Protein AF-A0A7S4LBL6-F1 (afdb_monomer)

Organism: NCBI:txid73025

Radius of gyration: 21.21 Å; Cα contacts (8 Å, |Δi|>4): 335; chains: 1; bounding box: 51×25×57 Å

Solvent-accessible surface area (backbone atoms only — not comparable to full-atom values): 5949 Å² total; per-residue (Å²): 132,86,55,59,24,69,70,32,36,50,58,41,89,87,80,66,47,41,50,47,36,79,47,92,86,15,25,30,22,67,77,44,20,80,35,28,32,92,57,13,7,26,85,56,15,63,44,72,41,60,80,29,67,43,36,44,53,36,46,26,48,87,16,82,39,50,25,52,32,41,85,46,14,12,28,64,38,14,78,42,64,17,38,61,31,72,89,28,36,8,54,68,30,36,49,56,35,42,27,30,87,20,81,37,50,40,51,51,41,93,90,35,36,69,75,30,16,77,78

Mean predicted aligned error: 4.24 Å

InterPro domains:
  IPR000742 EGF-like domain [PS00022] (106-117)
  IPR000742 EGF-like domain [PS01186] (106-117)
  IPR000742 EGF-like domain [PS50026] (79-118)

Sequence (119 aa):
VATPCNGHGVCEAQTGTCTCDQSSAGHWAGPGCNECAAGWYGPACDGECPRCQDGACRDGVAGDGTCDCAAFVYGPLCSQLCPGGKADPCSGHGTCDDGSDGSGACTCASGFLGPACGG

Nearest PDB structures (foldseek):
  4xl1-assembly3_B  TM=4.738E-01  e=8.573E-04  Rattus norvegicus
  4neh-assembly1_B  TM=4.013E-01  e=9.193E-04  Homo sapiens
  5mvx-assembly1_A  TM=3.536E-01  e=9.193E-04  Homo sapiens
  5mwf-assembly1_A  TM=4.672E-01  e=9.217E-03  Homo sapiens
  4cc0-assembly2_B  TM=3.416E-01  e=2.280E-03  Homo sapiens

Secondary structure (DSSP, 8-state):
-PPGGGGSEEE-TTT--EEE-EETTEEEETTTT-EEPTTEESTTS-EEPP--SSEEE--BTT--S-EEEPTTEETTTT-EEPTTTTTSGGGGTEEE--BTT----EEEPTT--STTS--

pLDDT: mean 95.51, std 5.63, range [52.53, 98.44]

Foldseek 3Di:
DQDQLNPQFDADPPPRATDGDCDLQAAADDRSSCKHDPQFAALRSNRGADQQPQFDFQHIHHGPNFTFHDPQFEARSSPHGAQVGPVQHLPVFFDAQHTHHGPSATDGHPPFDDRSRPD

Structure (mmCIF, N/CA/C/O backbone):
data_AF-A0A7S4LBL6-F1
#
_entry.id   AF-A0A7S4LBL6-F1
#
loop_
_atom_site.group_PDB
_atom_site.id
_atom_site.type_symbol
_atom_site.label_atom_id
_atom_site.label_alt_id
_atom_site.label_comp_id
_atom_site.label_asym_id
_atom_site.label_entity_id
_atom_site.label_seq_id
_atom_site.pdbx_PDB_ins_code
_atom_site.Cartn_x
_atom_site.Cartn_y
_atom_site.Cartn_z
_atom_site.occupancy
_atom_site.B_iso_or_equiv
_atom_site.auth_seq_id
_atom_site.auth_comp_id
_atom_site.auth_asym_id
_atom_site.auth_atom_id
_atom_site.pdbx_PDB_model_num
ATOM 1 N N . VAL A 1 1 ? -24.002 -15.911 22.703 1.00 52.53 1 VAL A N 1
ATOM 2 C CA . VAL A 1 1 ? -24.212 -14.580 23.318 1.00 52.53 1 VAL A CA 1
ATOM 3 C C . VAL A 1 1 ? -23.244 -13.640 22.628 1.00 52.53 1 VAL A C 1
ATOM 5 O O . VAL A 1 1 ? -22.075 -13.989 22.577 1.00 52.53 1 VAL A O 1
ATOM 8 N N . ALA A 1 2 ? -23.717 -12.557 22.010 1.00 66.62 2 ALA A N 1
ATOM 9 C CA . ALA A 1 2 ? -22.822 -11.551 21.441 1.00 66.62 2 ALA A CA 1
ATOM 10 C C . ALA A 1 2 ? -22.169 -10.772 22.591 1.00 66.62 2 ALA A C 1
ATOM 12 O O . ALA A 1 2 ? -22.876 -10.329 23.499 1.00 66.62 2 ALA A O 1
ATOM 13 N N . THR A 1 3 ? -20.844 -10.650 22.586 1.00 81.44 3 THR A N 1
ATOM 14 C CA . THR A 1 3 ? -20.128 -9.808 23.549 1.00 81.44 3 THR A CA 1
ATOM 15 C C . THR A 1 3 ? -20.386 -8.343 23.180 1.00 81.44 3 THR A C 1
ATOM 17 O O . THR A 1 3 ? -20.225 -8.002 22.004 1.00 81.44 3 THR A O 1
ATOM 20 N N . PRO A 1 4 ? -20.810 -7.473 24.118 1.00 89.62 4 PRO A N 1
ATOM 21 C 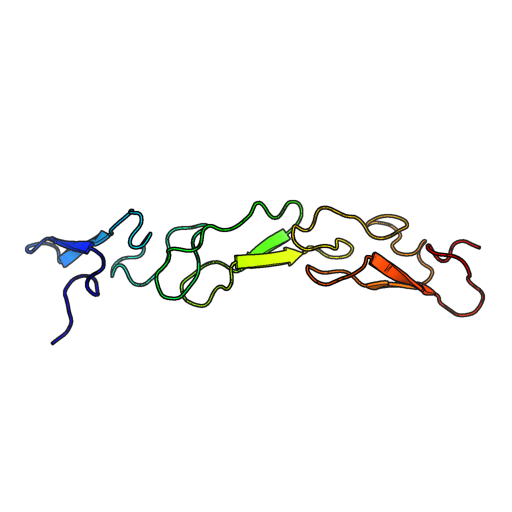CA . PRO A 1 4 ? -20.988 -6.049 23.834 1.00 89.62 4 PRO A CA 1
ATOM 22 C C . PRO A 1 4 ? -19.724 -5.457 23.199 1.00 89.62 4 PRO A C 1
ATOM 24 O O . PRO A 1 4 ? -18.620 -5.765 23.647 1.00 89.62 4 PRO A O 1
ATOM 27 N N . CYS A 1 5 ? -19.883 -4.657 22.138 1.00 93.81 5 CYS A N 1
ATOM 28 C CA . CYS A 1 5 ? -18.776 -4.029 21.400 1.00 93.81 5 CYS A CA 1
ATOM 29 C C . CYS A 1 5 ? -17.669 -5.011 20.978 1.00 93.81 5 CYS A C 1
ATOM 31 O O . CYS A 1 5 ? -16.488 -4.684 21.034 1.00 93.81 5 CYS A O 1
ATOM 33 N N . ASN A 1 6 ? -18.047 -6.256 20.658 1.00 93.62 6 ASN A N 1
ATOM 34 C CA . ASN A 1 6 ? -17.143 -7.358 20.311 1.00 93.62 6 ASN A CA 1
ATOM 35 C C . ASN A 1 6 ? -16.044 -7.656 21.354 1.00 93.62 6 ASN A C 1
ATOM 37 O O . ASN A 1 6 ? -15.117 -8.402 21.069 1.00 93.62 6 ASN A O 1
ATOM 41 N N . GLY A 1 7 ? -16.176 -7.153 22.588 1.00 93.06 7 GLY A N 1
ATOM 42 C CA . GLY A 1 7 ? -15.144 -7.282 23.621 1.00 93.06 7 GLY A CA 1
ATOM 43 C C . GLY A 1 7 ? -13.959 -6.324 23.461 1.00 93.06 7 GLY A C 1
ATOM 44 O O . GLY A 1 7 ? -12.957 -6.508 24.143 1.00 93.06 7 GLY A O 1
ATOM 45 N N . HIS A 1 8 ? -14.086 -5.314 22.599 1.00 95.00 8 HIS A N 1
ATOM 46 C CA . HIS A 1 8 ? -13.050 -4.330 22.268 1.00 95.00 8 HIS A CA 1
ATOM 47 C C . HIS A 1 8 ? -13.470 -2.899 22.639 1.00 95.00 8 HIS A C 1
ATOM 49 O O . HIS A 1 8 ? -13.112 -1.921 21.977 1.00 95.00 8 HIS A O 1
ATOM 55 N N . GLY A 1 9 ? -14.329 -2.781 23.648 1.00 94.12 9 GLY A N 1
ATOM 56 C CA . GLY A 1 9 ? -14.840 -1.506 24.111 1.00 94.12 9 GLY A CA 1
ATOM 57 C C . GLY A 1 9 ? -15.941 -1.643 25.150 1.00 94.12 9 GLY A C 1
ATOM 58 O O . GLY A 1 9 ? -16.347 -2.740 25.547 1.00 94.12 9 GLY A O 1
ATOM 59 N N . VAL A 1 10 ? -16.458 -0.493 25.570 1.00 94.00 10 VAL A N 1
ATOM 60 C CA . VAL A 1 10 ? -17.529 -0.379 26.564 1.00 94.00 10 VAL A CA 1
ATOM 61 C C . VAL A 1 10 ? -18.825 0.049 25.881 1.00 94.00 10 VAL A C 1
ATOM 63 O O . VAL A 1 10 ? -18.847 1.018 25.122 1.00 94.00 10 VAL A O 1
ATOM 66 N N . CYS A 1 11 ? -19.913 -0.670 26.163 1.00 94.25 11 CYS A N 1
ATOM 67 C CA . CYS A 1 11 ? -21.245 -0.380 25.634 1.00 94.25 11 CYS A CA 1
ATOM 68 C C . CYS A 1 11 ? -22.041 0.504 26.598 1.00 94.25 11 CYS A C 1
ATOM 70 O O . CYS A 1 11 ? -22.265 0.128 27.750 1.00 94.25 11 CYS A O 1
ATOM 72 N N . GLU A 1 12 ? -22.547 1.629 26.101 1.00 93.88 12 GLU A N 1
ATOM 73 C CA . GLU A 1 12 ? -23.506 2.476 26.810 1.00 93.88 12 GLU A CA 1
ATOM 74 C C . GLU A 1 12 ? -24.887 1.797 26.821 1.00 93.88 12 GLU A C 1
ATOM 76 O O . GLU A 1 12 ? -25.468 1.516 25.769 1.00 93.88 12 GLU A O 1
ATOM 81 N N . ALA A 1 13 ? -25.435 1.527 28.008 1.00 86.06 13 ALA A N 1
ATOM 82 C CA . ALA A 1 13 ? -26.616 0.668 28.163 1.00 86.06 13 ALA A CA 1
ATOM 83 C C . ALA A 1 13 ? -27.919 1.277 27.609 1.00 86.06 13 ALA A C 1
ATOM 85 O O . ALA A 1 13 ? -28.865 0.545 27.322 1.00 86.06 13 ALA A O 1
ATOM 86 N N . GLN A 1 14 ? -27.988 2.605 27.481 1.00 85.75 14 GLN A N 1
ATOM 87 C CA . GLN A 1 14 ? -29.200 3.309 27.049 1.00 85.75 14 GLN A CA 1
ATOM 88 C C . GLN A 1 14 ? -29.261 3.521 25.536 1.00 85.75 14 GLN A C 1
ATOM 90 O O . GLN A 1 14 ? -30.331 3.408 24.943 1.00 85.75 14 GLN A O 1
ATOM 95 N N . THR A 1 15 ? -28.129 3.840 24.913 1.00 90.25 15 THR A N 1
ATOM 96 C CA . THR A 1 15 ? -28.063 4.168 23.482 1.00 90.25 15 THR A CA 1
ATOM 97 C C . THR A 1 15 ? -27.552 3.009 22.634 1.00 90.25 15 THR A C 1
ATOM 99 O O . THR A 1 15 ? -27.719 3.033 21.417 1.00 90.25 15 THR A O 1
ATOM 102 N N . GLY A 1 16 ? -26.920 2.005 23.254 1.00 87.69 16 GLY A N 1
ATOM 103 C CA . GLY A 1 16 ? -26.223 0.933 22.545 1.00 87.69 16 GLY A CA 1
ATOM 104 C C . GLY A 1 16 ? -24.946 1.402 21.842 1.00 87.69 16 GLY A C 1
ATOM 105 O O . GLY A 1 16 ? -24.427 0.690 20.988 1.00 87.69 16 GLY A O 1
ATOM 106 N N . THR A 1 17 ? -24.452 2.603 22.158 1.00 94.38 17 THR A N 1
ATOM 107 C CA . THR A 1 17 ? -23.227 3.157 21.569 1.00 94.38 17 THR A CA 1
ATOM 108 C C . THR A 1 17 ? -21.998 2.509 22.194 1.00 94.38 17 THR A C 1
ATOM 110 O O . THR A 1 17 ? -21.906 2.393 23.416 1.00 94.38 17 THR A O 1
ATOM 113 N N . CYS A 1 18 ? -21.033 2.131 21.360 1.00 95.62 18 CYS A N 1
ATOM 114 C CA . CYS A 1 18 ? -19.752 1.601 21.799 1.00 95.62 18 CYS A CA 1
ATOM 115 C C . CYS A 1 18 ? -18.679 2.688 21.871 1.00 95.62 18 CYS A C 1
ATOM 117 O O . CYS A 1 18 ? -18.521 3.477 20.940 1.00 95.62 18 CYS A O 1
ATOM 119 N N . THR A 1 19 ? -17.913 2.687 22.960 1.00 96.06 19 THR A N 1
ATOM 120 C CA . THR A 1 19 ? -16.635 3.402 23.057 1.00 96.06 19 THR A CA 1
ATOM 121 C C . THR A 1 19 ? -15.515 2.382 22.927 1.00 96.06 19 THR A C 1
ATOM 123 O O . THR A 1 19 ? -15.400 1.508 23.784 1.00 96.06 19 THR A O 1
ATOM 126 N N . CYS A 1 20 ? -14.735 2.463 21.853 1.00 96.81 20 CYS A N 1
ATOM 127 C CA . CYS A 1 20 ? -13.743 1.447 21.514 1.00 96.81 20 CYS A CA 1
ATOM 128 C C . CYS A 1 20 ? -12.395 1.659 22.204 1.00 96.81 20 CYS A C 1
ATOM 130 O O . CYS A 1 20 ? -11.982 2.795 22.452 1.00 96.81 20 CYS A O 1
ATOM 132 N N . ASP A 1 21 ? -11.704 0.553 22.473 1.00 96.31 21 ASP A N 1
ATOM 133 C CA . ASP A 1 21 ? -10.393 0.553 23.111 1.00 96.31 21 ASP A CA 1
ATOM 134 C C . ASP A 1 21 ? -9.308 1.088 22.162 1.00 96.31 21 ASP A C 1
ATOM 136 O O . ASP A 1 21 ? -9.264 0.764 20.975 1.00 96.31 21 ASP A O 1
ATOM 140 N N . GLN A 1 22 ? -8.417 1.917 22.708 1.00 95.38 22 GLN A N 1
ATOM 141 C CA . GLN A 1 22 ? -7.277 2.529 22.018 1.00 95.38 22 GLN A CA 1
ATOM 142 C C . GLN A 1 22 ? -6.025 2.317 22.875 1.00 95.38 22 GLN A C 1
ATOM 144 O O . GLN A 1 22 ? -5.607 3.210 23.617 1.00 95.38 22 GLN A O 1
ATOM 149 N N . SER A 1 23 ? -5.493 1.094 22.883 1.00 92.62 23 SER A N 1
ATOM 150 C CA . SER A 1 23 ? -4.401 0.714 23.787 1.00 92.62 23 SER A CA 1
ATOM 151 C C . SER A 1 23 ? -3.416 -0.253 23.139 1.00 92.62 23 SER A C 1
ATOM 153 O O . SER A 1 23 ? -3.641 -0.762 22.048 1.00 92.62 23 SER A O 1
ATOM 155 N N . SER A 1 24 ? -2.349 -0.600 23.861 1.00 86.88 24 SER A N 1
ATOM 156 C CA . SER A 1 24 ? -1.391 -1.622 23.424 1.00 86.88 24 SER A CA 1
ATOM 157 C C . SER A 1 24 ? -2.002 -3.018 23.225 1.00 86.88 24 SER A C 1
ATOM 159 O O . SER A 1 24 ? -1.341 -3.875 22.657 1.00 86.88 24 SER A O 1
ATOM 161 N N . ALA A 1 25 ? -3.220 -3.273 23.719 1.00 87.62 25 ALA A N 1
ATOM 162 C CA . ALA A 1 25 ? -3.953 -4.516 23.461 1.00 87.62 25 ALA A CA 1
ATOM 163 C C . ALA A 1 25 ? -4.752 -4.492 22.139 1.00 87.62 25 ALA A C 1
ATOM 165 O O . ALA A 1 25 ? -5.327 -5.512 21.765 1.00 87.62 25 ALA A O 1
ATOM 166 N N . GLY A 1 26 ? -4.817 -3.339 21.466 1.00 95.38 26 GLY A N 1
ATOM 167 C CA . GLY A 1 26 ? -5.490 -3.141 20.187 1.00 95.38 26 GLY A CA 1
ATOM 168 C C . GLY A 1 26 ? -6.098 -1.743 20.055 1.00 95.38 26 GLY A C 1
ATOM 169 O O . GLY A 1 26 ? -6.542 -1.138 21.040 1.00 95.38 26 GLY A O 1
ATOM 170 N N . HIS A 1 27 ? -6.124 -1.246 18.820 1.00 97.81 27 HIS A N 1
ATOM 171 C CA . HIS A 1 27 ? -6.680 0.052 18.445 1.00 97.81 27 HIS A CA 1
ATOM 172 C C . HIS A 1 27 ? -7.925 -0.155 17.588 1.00 97.81 27 HIS A C 1
ATOM 174 O O . HIS A 1 27 ? -7.849 -0.317 16.370 1.00 97.81 27 HIS A O 1
ATOM 180 N N . TRP A 1 28 ? -9.086 -0.149 18.235 1.00 97.88 28 TRP A N 1
ATOM 181 C CA . TRP A 1 28 ? -10.357 -0.550 17.640 1.00 97.88 28 TRP A CA 1
ATOM 182 C C . TRP A 1 28 ? -11.243 0.639 17.285 1.00 97.88 28 TRP A C 1
ATOM 184 O O . TRP A 1 28 ? -11.303 1.637 17.999 1.00 97.88 28 TRP A O 1
ATOM 194 N N . ALA A 1 29 ? -11.982 0.520 16.194 1.00 96.94 29 ALA A N 1
ATOM 195 C CA . ALA A 1 29 ? -12.879 1.537 15.678 1.00 96.94 29 ALA A CA 1
ATOM 196 C C . ALA A 1 29 ? -14.171 0.917 15.122 1.00 96.94 29 ALA A C 1
ATOM 198 O O . ALA A 1 29 ? -14.392 -0.298 15.156 1.00 96.94 29 ALA A O 1
ATOM 199 N N . GLY A 1 30 ? -15.04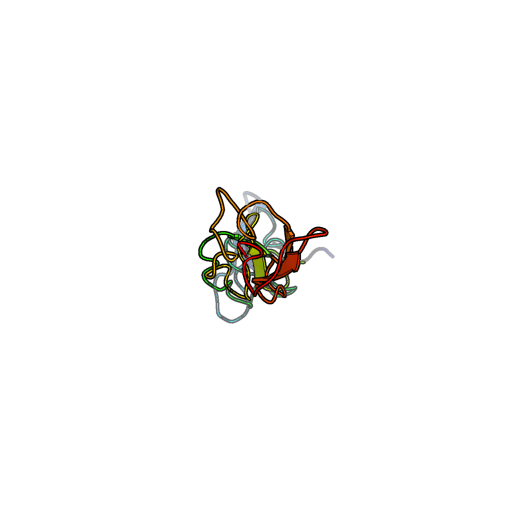4 1.792 14.627 1.00 95.75 30 GLY A N 1
ATOM 200 C CA . GLY A 1 30 ? -16.353 1.430 14.102 1.00 95.75 30 GLY A CA 1
ATOM 201 C C . GLY A 1 30 ? -17.432 1.336 15.189 1.00 95.75 30 GLY A C 1
ATOM 202 O O . GLY A 1 30 ? -17.142 1.322 16.386 1.00 95.75 30 GLY A O 1
ATOM 203 N N . PRO A 1 31 ? -18.712 1.268 14.789 1.00 94.00 31 PRO A N 1
ATOM 204 C CA . PRO A 1 31 ? -19.851 1.294 15.710 1.00 94.00 31 PRO A CA 1
ATOM 205 C C . PRO A 1 31 ? -19.922 0.072 16.639 1.00 94.00 31 PRO A C 1
ATOM 207 O O . PRO A 1 31 ? -20.581 0.137 17.674 1.00 94.00 31 PRO A O 1
ATOM 210 N N . GLY A 1 32 ? -19.261 -1.031 16.273 1.00 94.06 32 GLY A N 1
ATOM 211 C CA . GLY A 1 32 ? -19.183 -2.259 17.061 1.00 94.06 32 GLY A CA 1
ATOM 212 C C . GLY A 1 32 ? -17.791 -2.586 17.602 1.00 94.06 32 GLY A C 1
ATOM 213 O O . GLY A 1 32 ? -17.639 -3.669 18.160 1.00 94.06 32 GLY A O 1
ATOM 214 N N . CYS A 1 33 ? -16.793 -1.710 17.439 1.00 96.62 33 CYS A N 1
ATOM 215 C CA . CYS A 1 33 ? -15.390 -1.980 17.795 1.00 96.62 33 CYS A CA 1
ATOM 216 C C . CYS A 1 33 ? -14.834 -3.261 17.150 1.00 96.62 33 CYS A C 1
ATOM 218 O O . CYS A 1 33 ? -14.195 -4.082 17.795 1.00 96.62 33 CYS A O 1
ATOM 220 N N . ASN A 1 34 ? -15.138 -3.459 15.869 1.00 95.62 34 ASN A N 1
ATOM 221 C CA . ASN A 1 34 ? -14.753 -4.638 15.084 1.00 95.62 34 ASN A CA 1
ATOM 222 C C . ASN A 1 34 ? -13.911 -4.276 13.852 1.00 95.62 34 ASN A C 1
ATOM 224 O O . ASN A 1 34 ? -13.721 -5.101 12.961 1.00 95.62 34 ASN A O 1
ATOM 228 N N . GLU A 1 35 ? -13.475 -3.026 13.776 1.00 97.44 35 GLU A N 1
ATOM 229 C CA . GLU A 1 35 ? -12.597 -2.495 12.742 1.00 97.44 35 GLU A CA 1
ATOM 230 C C . GLU A 1 35 ? -11.341 -1.965 13.430 1.00 97.44 35 GLU A C 1
ATOM 232 O O . GLU A 1 35 ? -11.377 -1.647 14.619 1.00 97.44 35 GLU A O 1
ATOM 237 N N . CYS A 1 36 ? -10.234 -1.844 12.704 1.00 98.31 36 CYS A N 1
ATOM 238 C CA . CYS A 1 36 ? -9.071 -1.155 13.248 1.00 98.31 36 CYS A CA 1
ATOM 239 C C . CYS A 1 36 ? -9.243 0.355 13.111 1.00 98.31 36 CYS A C 1
ATOM 241 O O . CYS A 1 36 ? -9.841 0.844 12.150 1.00 98.31 36 CYS A O 1
ATOM 243 N N . ALA A 1 37 ? -8.699 1.105 14.066 1.00 98.00 37 ALA A N 1
ATOM 244 C CA . ALA A 1 37 ? -8.485 2.530 13.876 1.00 98.00 37 ALA A CA 1
ATOM 245 C C . ALA A 1 37 ? -7.563 2.763 12.668 1.00 98.00 37 ALA A C 1
ATOM 247 O O . ALA A 1 37 ? -6.717 1.928 12.352 1.00 98.00 37 ALA A O 1
ATOM 248 N N . ALA A 1 38 ? -7.724 3.903 11.994 1.00 96.44 38 ALA A N 1
ATOM 249 C CA . ALA A 1 38 ? -6.932 4.227 10.811 1.00 96.44 38 ALA A CA 1
ATOM 250 C C . ALA A 1 38 ? -5.425 4.129 11.105 1.00 96.44 38 ALA A C 1
ATOM 252 O O . ALA A 1 38 ? -4.951 4.680 12.104 1.00 96.44 38 ALA A O 1
ATOM 253 N N . GLY A 1 39 ? -4.687 3.444 10.228 1.00 97.00 39 GLY A N 1
ATOM 254 C CA . GLY A 1 39 ? -3.252 3.206 10.411 1.00 97.00 39 GLY A CA 1
ATOM 255 C C . GLY A 1 39 ? -2.906 2.047 11.350 1.00 97.00 39 GLY A C 1
ATOM 256 O O . GLY A 1 39 ? -1.732 1.872 11.669 1.00 97.00 39 GLY A O 1
ATOM 257 N N . TRP A 1 40 ? -3.889 1.249 11.769 1.00 98.31 40 TRP A N 1
ATOM 258 C CA . TRP A 1 40 ? -3.671 0.009 12.510 1.00 98.31 40 TRP A CA 1
ATOM 259 C C . TRP A 1 40 ? -4.130 -1.194 11.699 1.00 98.31 40 TRP A C 1
ATOM 261 O O . TRP A 1 40 ? -5.116 -1.125 10.963 1.00 98.31 40 TRP A O 1
ATOM 271 N N . TYR A 1 41 ? -3.415 -2.304 11.835 1.00 98.31 41 TYR A N 1
ATOM 272 C CA . TYR A 1 41 ? -3.656 -3.509 11.057 1.00 98.31 41 TYR A CA 1
ATOM 273 C C . TYR A 1 41 ? -3.532 -4.782 11.888 1.00 98.31 41 TYR A C 1
ATOM 275 O O . TYR A 1 41 ? -3.064 -4.781 13.031 1.00 98.31 41 TYR A O 1
ATOM 283 N N . GLY A 1 42 ? -3.944 -5.883 11.267 1.00 98.19 42 GLY A N 1
ATOM 284 C CA . GLY A 1 42 ? -3.876 -7.218 11.832 1.00 98.19 42 GLY A CA 1
ATOM 285 C C . GLY A 1 42 ? -5.131 -7.591 12.622 1.00 98.19 42 GLY A C 1
ATOM 286 O O . GLY A 1 42 ? -5.954 -6.739 12.963 1.00 98.19 42 GLY A O 1
ATOM 287 N N . PRO A 1 43 ? -5.287 -8.882 12.953 1.00 96.69 43 PRO A N 1
ATOM 288 C CA . PRO A 1 43 ? -6.515 -9.405 13.548 1.00 96.69 43 PRO A CA 1
ATOM 289 C C . PRO A 1 43 ? -6.809 -8.858 14.952 1.00 96.69 43 PRO A C 1
ATOM 291 O O . PRO A 1 43 ? -7.937 -8.995 15.415 1.00 96.69 43 PRO A O 1
ATOM 294 N N . ALA A 1 44 ? -5.817 -8.269 15.627 1.00 96.44 44 ALA A N 1
ATOM 295 C CA . ALA A 1 44 ? -5.958 -7.630 16.935 1.00 96.44 44 ALA A CA 1
ATOM 296 C C . ALA A 1 44 ? -5.820 -6.094 16.886 1.00 96.44 44 ALA A C 1
ATOM 298 O O . ALA A 1 44 ? -5.874 -5.448 17.932 1.00 96.44 44 ALA A O 1
ATOM 299 N N . CYS A 1 45 ? -5.641 -5.506 15.696 1.00 97.94 45 CYS A N 1
ATOM 300 C CA . CYS A 1 45 ? -5.402 -4.071 15.510 1.00 97.94 45 CYS A CA 1
ATOM 301 C C . CYS A 1 45 ? -4.247 -3.521 16.372 1.00 97.94 45 CYS A C 1
ATOM 303 O O . CYS A 1 45 ? -4.311 -2.405 16.896 1.00 97.94 45 CYS A O 1
ATOM 305 N N . ASP A 1 46 ? -3.207 -4.329 16.563 1.00 97.00 46 ASP A N 1
ATOM 306 C CA . ASP A 1 46 ? -2.011 -4.037 17.353 1.00 97.00 46 ASP A CA 1
ATOM 307 C C . ASP A 1 46 ? -0.777 -3.745 16.481 1.00 97.00 46 ASP A C 1
ATOM 309 O O . ASP A 1 46 ? 0.227 -3.243 16.988 1.00 97.00 46 ASP A O 1
ATOM 313 N N . GLY A 1 47 ? -0.855 -4.002 15.170 1.00 97.06 47 GLY A N 1
ATOM 314 C CA . GLY A 1 47 ? 0.161 -3.606 14.200 1.00 97.06 47 GLY A CA 1
ATOM 315 C C . GLY A 1 47 ? 0.002 -2.144 13.784 1.00 97.06 47 GLY A C 1
ATOM 316 O O . GLY A 1 47 ? -1.050 -1.760 13.283 1.00 97.06 47 GLY A O 1
ATOM 317 N N . GLU A 1 48 ? 1.042 -1.328 13.959 1.00 97.50 48 GLU A N 1
ATOM 318 C CA . GLU A 1 48 ? 1.068 0.062 13.482 1.00 97.50 48 GLU A CA 1
ATOM 319 C C . GLU A 1 48 ? 1.581 0.119 12.040 1.00 97.50 48 GLU A C 1
ATOM 321 O O . GLU A 1 48 ? 2.666 -0.387 11.729 1.00 97.50 48 GLU A O 1
ATOM 326 N N . CYS A 1 49 ? 0.818 0.754 11.152 1.00 97.94 49 CYS A N 1
ATOM 327 C CA . CYS A 1 49 ? 1.222 0.954 9.768 1.00 97.94 49 CYS A CA 1
ATOM 328 C C . CYS A 1 49 ? 2.513 1.778 9.668 1.00 97.94 49 CYS A C 1
ATOM 330 O O . CYS A 1 49 ? 2.606 2.868 10.244 1.00 97.94 49 CYS A O 1
ATOM 332 N N . PRO A 1 50 ? 3.493 1.336 8.864 1.00 97.25 50 PRO A N 1
ATOM 333 C CA . PRO A 1 50 ? 4.642 2.163 8.555 1.00 97.25 50 PRO A CA 1
ATOM 334 C C . PRO A 1 50 ? 4.231 3.355 7.679 1.00 97.25 50 PRO A C 1
ATOM 336 O O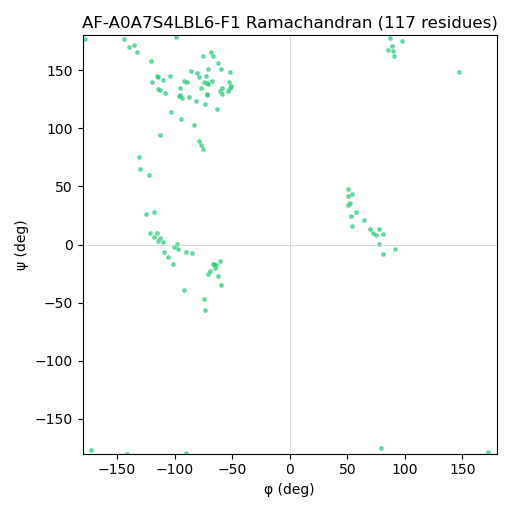 . PRO A 1 50 ? 3.167 3.397 7.059 1.00 97.25 50 PRO A O 1
ATOM 339 N N . ARG A 1 51 ? 5.125 4.341 7.574 1.00 96.88 51 ARG A N 1
ATOM 340 C CA . ARG A 1 51 ? 4.929 5.487 6.679 1.00 96.88 51 ARG A CA 1
ATOM 341 C C . ARG A 1 51 ? 5.259 5.107 5.236 1.00 96.88 51 ARG A C 1
ATOM 343 O O . ARG A 1 51 ? 6.391 5.307 4.796 1.00 96.88 51 ARG A O 1
ATOM 350 N N . CYS A 1 52 ? 4.264 4.613 4.509 1.00 97.56 52 CYS A N 1
ATOM 351 C CA . CYS A 1 52 ? 4.322 4.477 3.054 1.00 97.56 52 CYS A CA 1
ATOM 352 C C . CYS A 1 52 ? 4.448 5.878 2.432 1.00 97.56 52 CYS A C 1
ATOM 354 O O . CYS A 1 52 ? 3.579 6.722 2.651 1.00 97.56 52 CYS A O 1
ATOM 356 N N . GLN A 1 53 ? 5.552 6.178 1.736 1.00 97.25 53 GLN A N 1
ATOM 357 C CA . GLN A 1 53 ? 5.782 7.531 1.210 1.00 97.25 53 GLN A CA 1
ATOM 358 C C . GLN A 1 53 ? 4.878 7.830 0.016 1.00 97.25 53 GLN A C 1
ATOM 360 O O . GLN A 1 53 ? 4.127 8.802 0.037 1.00 97.25 53 GLN A O 1
ATOM 365 N N . ASP A 1 54 ? 4.955 6.990 -1.011 1.00 97.19 54 ASP A N 1
ATOM 366 C CA . ASP A 1 54 ? 4.194 7.130 -2.249 1.00 97.19 54 ASP A CA 1
ATOM 367 C C . ASP A 1 54 ? 3.357 5.863 -2.471 1.00 97.19 54 ASP A C 1
ATOM 369 O O . ASP A 1 54 ? 3.555 5.085 -3.405 1.00 97.19 54 ASP A O 1
ATOM 373 N N . GLY A 1 55 ? 2.480 5.608 -1.501 1.00 96.81 55 GLY A N 1
ATOM 374 C CA . GLY A 1 55 ? 1.648 4.415 -1.417 1.00 96.81 55 GLY A CA 1
ATOM 375 C C . GLY A 1 55 ? 0.710 4.461 -0.214 1.00 96.81 55 GLY A C 1
ATOM 376 O O . GLY A 1 55 ? 0.754 5.399 0.587 1.00 96.81 55 GLY A O 1
ATOM 377 N N . ALA A 1 56 ? -0.131 3.441 -0.084 1.00 97.69 56 ALA A N 1
ATOM 378 C CA . ALA A 1 56 ? -1.049 3.274 1.041 1.00 97.69 56 ALA A CA 1
ATOM 379 C C . ALA A 1 56 ? -0.669 2.037 1.860 1.00 97.69 56 ALA A C 1
ATOM 381 O O . ALA A 1 56 ? -0.240 1.037 1.302 1.00 97.69 56 ALA A O 1
ATOM 382 N N . CYS A 1 57 ? -0.822 2.092 3.182 1.00 98.06 57 CYS A N 1
ATOM 383 C CA . CYS A 1 57 ? -0.658 0.900 4.012 1.00 98.06 57 CYS A CA 1
ATOM 384 C C . CYS A 1 57 ? -1.876 -0.017 3.858 1.00 98.06 57 CYS A C 1
ATOM 386 O O . CYS A 1 57 ? -3.010 0.469 3.862 1.00 98.06 57 CYS A O 1
ATOM 388 N N . ARG A 1 58 ? -1.646 -1.331 3.796 1.00 98.06 58 ARG A N 1
ATOM 389 C CA . ARG A 1 58 ? -2.692 -2.351 3.913 1.00 98.06 58 ARG A CA 1
ATOM 390 C C . ARG A 1 58 ? -3.122 -2.476 5.374 1.00 98.06 58 ARG A C 1
ATOM 392 O O . ARG A 1 58 ? -2.622 -3.334 6.106 1.00 98.06 58 ARG A O 1
ATOM 399 N N . ASP A 1 59 ? -4.010 -1.572 5.788 1.00 98.06 59 ASP A N 1
ATOM 400 C CA . ASP A 1 59 ? -4.540 -1.471 7.146 1.00 98.06 59 ASP A CA 1
ATOM 401 C C . ASP A 1 59 ? -5.822 -2.295 7.379 1.00 98.06 59 ASP A C 1
ATOM 403 O O . ASP A 1 59 ? -6.291 -3.035 6.507 1.00 98.06 59 ASP A O 1
ATOM 407 N N . GLY A 1 60 ? -6.358 -2.239 8.601 1.00 98.19 60 GLY A N 1
ATOM 408 C CA . GLY A 1 60 ? -7.569 -2.961 8.986 1.00 98.19 60 GLY A CA 1
ATOM 409 C C . GLY A 1 60 ? -7.330 -4.389 9.484 1.00 98.19 60 GLY A C 1
ATOM 410 O O . GLY A 1 60 ? -6.216 -4.911 9.496 1.00 98.19 60 GLY A O 1
ATOM 411 N N . VAL A 1 61 ? -8.419 -5.053 9.885 1.00 97.56 61 VAL A N 1
ATOM 412 C CA . VAL A 1 61 ? -8.380 -6.377 10.542 1.00 97.56 61 VAL A CA 1
ATOM 413 C C . VAL A 1 61 ? -7.785 -7.487 9.670 1.00 97.56 61 VAL A C 1
ATOM 415 O O . VAL A 1 61 ? -7.246 -8.464 10.182 1.00 97.56 61 VAL A O 1
ATOM 418 N N . ALA A 1 62 ? -7.894 -7.339 8.347 1.00 97.69 62 ALA A N 1
ATOM 419 C CA . ALA A 1 62 ? -7.314 -8.242 7.353 1.00 97.69 62 ALA A CA 1
ATOM 420 C C . ALA A 1 62 ? -6.005 -7.701 6.749 1.00 97.69 62 ALA A C 1
ATOM 422 O O . ALA A 1 62 ? -5.406 -8.364 5.903 1.00 97.69 62 ALA A O 1
ATOM 423 N N . GLY A 1 63 ? -5.593 -6.497 7.150 1.00 97.75 63 GLY A N 1
ATOM 424 C CA . GLY A 1 63 ? -4.362 -5.863 6.710 1.00 97.75 63 GLY A CA 1
ATOM 425 C C . GLY A 1 63 ? -3.129 -6.545 7.294 1.00 97.75 63 GLY A C 1
ATOM 426 O O . GLY A 1 63 ? -3.170 -7.105 8.392 1.00 97.75 63 GLY A O 1
ATOM 427 N N . ASP A 1 64 ? -2.027 -6.485 6.553 1.00 97.88 64 ASP A N 1
ATOM 428 C CA . ASP A 1 64 ? -0.728 -7.049 6.936 1.00 97.88 64 ASP A CA 1
ATOM 429 C C . ASP A 1 64 ? 0.357 -5.981 7.143 1.00 97.88 64 ASP A C 1
ATOM 431 O O . ASP A 1 64 ? 1.509 -6.319 7.413 1.00 97.88 64 ASP A O 1
ATOM 435 N N . GLY A 1 65 ? -0.002 -4.698 7.021 1.00 97.69 65 GLY A N 1
ATOM 436 C CA . GLY A 1 65 ? 0.900 -3.577 7.271 1.00 97.69 65 GLY A CA 1
ATOM 437 C C . GLY A 1 65 ? 1.899 -3.277 6.159 1.00 97.69 65 GLY A C 1
ATOM 438 O O . GLY A 1 65 ? 2.704 -2.356 6.300 1.00 97.69 65 GLY A O 1
ATOM 439 N N . THR A 1 66 ? 1.881 -4.028 5.060 1.00 98.00 66 THR A N 1
ATOM 440 C CA . THR A 1 66 ? 2.728 -3.723 3.899 1.00 98.00 66 THR A CA 1
ATOM 441 C C . THR A 1 66 ? 2.178 -2.524 3.118 1.00 98.00 66 THR A C 1
ATOM 443 O O . THR A 1 66 ? 1.017 -2.140 3.273 1.00 98.00 66 THR A O 1
ATOM 446 N N . CYS A 1 67 ? 3.015 -1.910 2.284 1.00 98.44 67 CYS A N 1
ATOM 447 C CA . CYS A 1 67 ? 2.624 -0.755 1.484 1.00 98.44 67 CYS A CA 1
ATOM 448 C C . CYS A 1 67 ? 2.209 -1.155 0.063 1.00 98.44 67 CYS A C 1
ATOM 450 O O . CYS A 1 67 ? 2.992 -1.741 -0.672 1.00 98.44 67 CYS A O 1
ATOM 452 N N . ASP A 1 68 ? 1.033 -0.730 -0.378 1.00 97.88 68 ASP A N 1
ATOM 453 C CA . ASP A 1 68 ? 0.653 -0.742 -1.786 1.00 97.88 68 ASP A CA 1
ATOM 454 C C . ASP A 1 68 ? 1.224 0.510 -2.458 1.00 97.88 68 ASP A C 1
ATOM 456 O O . ASP A 1 68 ? 0.729 1.627 -2.265 1.00 97.88 68 ASP A O 1
ATOM 460 N N . CYS A 1 69 ? 2.312 0.341 -3.211 1.00 98.12 69 CYS A N 1
ATOM 461 C CA . CYS A 1 69 ? 2.986 1.456 -3.869 1.00 98.12 69 CYS A CA 1
ATOM 462 C C . CYS A 1 69 ? 2.191 1.999 -5.055 1.00 98.12 69 CYS A C 1
ATOM 464 O O . CYS A 1 69 ? 1.563 1.258 -5.813 1.00 98.12 69 CYS A O 1
ATOM 466 N N . ALA A 1 70 ? 2.272 3.314 -5.255 1.00 97.69 70 ALA A N 1
ATOM 467 C CA . ALA A 1 70 ? 1.864 3.924 -6.508 1.00 97.69 70 ALA A CA 1
ATOM 468 C C . ALA A 1 70 ? 2.739 3.410 -7.665 1.00 97.69 70 ALA A C 1
ATOM 470 O O . ALA A 1 70 ? 3.890 3.019 -7.470 1.00 97.69 70 ALA A O 1
ATOM 471 N N . ALA A 1 71 ? 2.205 3.474 -8.886 1.00 96.50 71 ALA A N 1
ATOM 472 C CA . ALA A 1 71 ? 2.916 3.029 -10.080 1.00 96.50 71 ALA A CA 1
ATOM 473 C C . ALA A 1 71 ? 4.304 3.681 -10.215 1.00 96.50 71 ALA A C 1
ATOM 475 O O . ALA A 1 71 ? 4.473 4.889 -9.982 1.00 96.50 71 ALA A O 1
ATOM 476 N N . PHE A 1 72 ? 5.272 2.871 -10.645 1.00 97.44 72 PHE A N 1
ATOM 477 C CA . PHE A 1 72 ? 6.674 3.229 -10.872 1.00 97.44 72 PHE A CA 1
ATOM 478 C C . PHE A 1 72 ? 7.446 3.640 -9.609 1.00 97.44 72 PHE A C 1
ATOM 480 O O . PHE A 1 72 ? 8.481 4.318 -9.686 1.00 97.44 72 PHE A O 1
ATOM 487 N N . VAL A 1 73 ? 6.947 3.221 -8.446 1.00 98.19 73 VAL A N 1
ATOM 488 C CA . VAL A 1 73 ? 7.606 3.342 -7.146 1.00 98.19 73 VAL A CA 1
ATOM 489 C C . VAL A 1 73 ? 7.816 1.950 -6.576 1.00 98.19 73 VAL A C 1
ATOM 491 O O . VAL A 1 73 ? 6.932 1.102 -6.671 1.00 98.19 73 VAL A O 1
ATOM 494 N N . TYR A 1 74 ? 8.966 1.720 -5.960 1.00 98.25 74 TYR A N 1
ATOM 495 C CA . TYR A 1 74 ? 9.317 0.424 -5.408 1.00 98.25 74 TYR A CA 1
ATOM 496 C C . TYR A 1 74 ? 9.923 0.502 -4.008 1.00 98.25 74 TYR A C 1
ATOM 498 O O . TYR A 1 74 ? 10.244 1.580 -3.482 1.00 98.25 74 TYR A O 1
ATOM 506 N N . GLY A 1 75 ? 10.079 -0.683 -3.425 1.00 98.06 75 GLY A N 1
ATOM 507 C CA . GLY A 1 75 ? 10.645 -0.910 -2.107 1.00 98.06 75 GLY A CA 1
ATOM 508 C C . GLY A 1 75 ? 9.587 -0.904 -1.001 1.00 98.06 75 GLY A C 1
ATOM 509 O O . GLY A 1 75 ? 8.497 -0.354 -1.170 1.00 98.06 75 GLY A O 1
ATOM 510 N N . PRO A 1 76 ? 9.915 -1.447 0.183 1.00 97.75 76 PRO A N 1
ATOM 511 C CA . PRO A 1 76 ? 8.933 -1.795 1.215 1.00 97.75 76 PRO A CA 1
ATOM 512 C C . PRO A 1 76 ? 8.165 -0.599 1.794 1.00 97.75 76 PRO A C 1
ATOM 514 O O . PRO A 1 76 ? 7.121 -0.781 2.409 1.00 97.75 76 PRO A O 1
ATOM 517 N N . LEU A 1 77 ? 8.679 0.623 1.611 1.00 97.94 77 LEU A N 1
ATOM 518 C CA . LEU A 1 7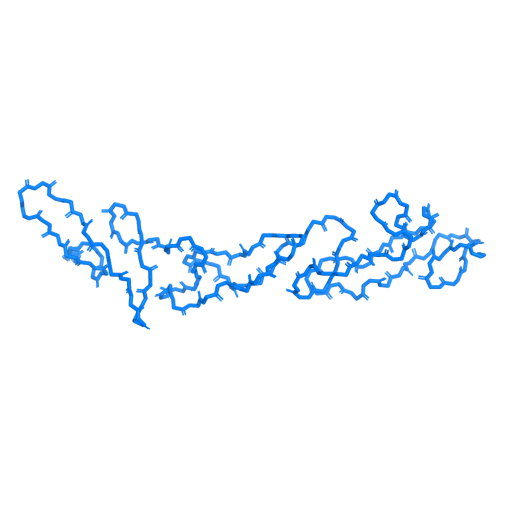7 ? 8.057 1.875 2.059 1.00 97.94 77 LEU A CA 1
ATOM 519 C C . LEU A 1 77 ? 7.650 2.794 0.899 1.00 97.94 77 LEU A C 1
ATOM 521 O O . LEU A 1 77 ? 7.326 3.960 1.133 1.00 97.94 77 LEU A O 1
ATOM 525 N N . CYS A 1 78 ? 7.703 2.300 -0.341 1.00 98.19 78 CYS A N 1
ATOM 526 C CA . CYS A 1 78 ? 7.382 3.055 -1.552 1.00 98.19 78 CYS A CA 1
ATOM 527 C C . CYS A 1 78 ? 8.128 4.395 -1.619 1.00 98.19 78 CYS A C 1
ATOM 529 O O . CYS A 1 78 ? 7.527 5.450 -1.815 1.00 98.19 78 CYS A O 1
ATOM 531 N N . SER A 1 79 ? 9.437 4.363 -1.367 1.00 97.69 79 SER A N 1
ATOM 532 C CA . SER A 1 79 ? 10.288 5.557 -1.282 1.00 97.69 79 SER A CA 1
ATOM 533 C C . SER A 1 79 ? 11.256 5.694 -2.456 1.00 97.69 79 SER A C 1
ATOM 535 O O . SER A 1 79 ? 11.953 6.705 -2.562 1.00 97.69 79 SER A O 1
ATOM 537 N N . GLN A 1 80 ? 11.325 4.692 -3.337 1.00 97.81 80 GLN A N 1
ATOM 538 C CA . GLN A 1 80 ? 12.276 4.651 -4.442 1.00 97.81 80 GLN A CA 1
ATOM 539 C C . GLN A 1 80 ? 11.546 4.728 -5.778 1.00 97.81 80 GLN A C 1
ATOM 541 O O . GLN A 1 80 ? 10.564 4.034 -6.001 1.00 97.81 80 GLN A O 1
ATOM 546 N N . LEU A 1 81 ? 12.040 5.567 -6.684 1.00 97.88 81 LEU A N 1
ATOM 547 C CA . LEU A 1 81 ? 11.504 5.696 -8.036 1.00 97.88 81 LEU A CA 1
ATOM 548 C C . LEU A 1 81 ? 12.231 4.757 -8.986 1.00 97.88 81 LEU A C 1
ATOM 550 O O . LEU A 1 81 ? 13.460 4.652 -8.926 1.00 97.88 81 LEU A O 1
ATOM 554 N N . CYS A 1 82 ? 11.487 4.153 -9.909 1.00 98.12 82 CYS A N 1
ATOM 555 C CA . CYS A 1 82 ? 12.069 3.431 -11.034 1.00 98.12 82 CYS A CA 1
ATOM 556 C C . CYS A 1 82 ? 13.105 4.291 -11.786 1.00 98.12 82 CYS A C 1
ATOM 558 O O . CYS A 1 82 ? 12.953 5.518 -11.853 1.00 98.12 82 CYS A O 1
ATOM 560 N N . PRO A 1 83 ? 14.149 3.684 -12.383 1.00 97.50 83 PRO A N 1
ATOM 561 C CA . PRO A 1 83 ? 15.087 4.403 -13.243 1.00 97.50 83 PRO A CA 1
ATOM 562 C C . PRO A 1 83 ? 14.345 5.202 -14.323 1.00 97.50 83 PRO A C 1
ATOM 564 O O . PRO A 1 83 ? 13.389 4.701 -14.897 1.00 97.50 83 PRO A O 1
ATOM 567 N N . GLY A 1 84 ? 14.742 6.451 -14.580 1.00 94.44 84 GLY A N 1
ATOM 568 C CA . GLY A 1 84 ? 14.002 7.359 -15.478 1.00 94.44 84 GLY A CA 1
ATOM 569 C C . GLY A 1 84 ? 12.784 8.058 -14.843 1.00 94.44 84 GLY A C 1
ATOM 570 O O . GLY A 1 84 ? 12.256 9.013 -15.407 1.00 94.44 84 GLY A O 1
ATOM 571 N N . GLY A 1 85 ? 12.402 7.680 -13.619 1.00 95.12 85 GLY A N 1
ATOM 572 C CA . GLY A 1 85 ? 11.319 8.299 -12.853 1.00 95.12 85 GLY A CA 1
ATOM 573 C C . GLY A 1 85 ? 9.925 7.836 -13.284 1.00 95.12 85 GLY A C 1
ATOM 574 O O . GLY A 1 85 ? 9.775 6.957 -14.123 1.00 95.12 85 GLY A O 1
ATOM 575 N N . LYS A 1 86 ? 8.877 8.440 -12.705 1.00 94.50 86 LYS A N 1
ATOM 576 C CA . LYS A 1 86 ? 7.480 8.076 -13.022 1.00 94.50 86 LYS A CA 1
ATOM 577 C C . LYS A 1 86 ? 7.026 8.499 -14.418 1.00 94.50 86 LYS A C 1
ATOM 579 O O . LYS A 1 86 ? 6.067 7.939 -14.931 1.00 94.50 86 LYS A O 1
ATOM 584 N N . ALA A 1 87 ? 7.651 9.539 -14.973 1.00 95.44 87 ALA A N 1
ATOM 585 C CA .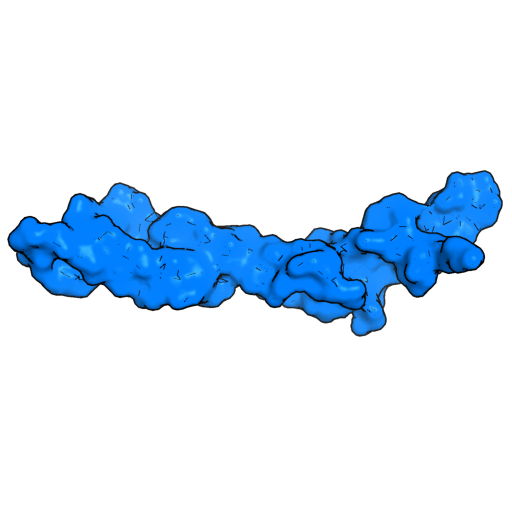 ALA A 1 87 ? 7.290 10.074 -16.281 1.00 95.44 87 ALA A CA 1
ATOM 586 C C . ALA A 1 87 ? 7.772 9.147 -17.403 1.00 95.44 87 ALA A C 1
ATOM 588 O O . ALA A 1 87 ? 6.985 8.792 -18.272 1.00 95.44 87 ALA A O 1
ATOM 589 N N . ASP A 1 88 ? 9.031 8.710 -17.318 1.00 95.94 88 ASP A N 1
ATOM 590 C CA . ASP A 1 88 ? 9.679 7.850 -18.306 1.00 95.94 88 ASP A CA 1
ATOM 591 C C . ASP A 1 88 ? 10.349 6.650 -17.609 1.00 95.94 88 ASP A C 1
ATOM 593 O O . ASP A 1 88 ? 11.581 6.539 -17.601 1.00 95.94 88 ASP A O 1
ATOM 597 N N . PRO A 1 89 ? 9.570 5.748 -16.982 1.00 96.44 89 PRO A N 1
ATOM 598 C CA . PRO A 1 89 ? 10.120 4.586 -16.293 1.00 96.44 89 PRO A CA 1
ATOM 599 C C . PRO A 1 89 ? 10.922 3.725 -17.271 1.00 96.44 89 PRO A C 1
ATOM 601 O O . PRO A 1 89 ? 10.506 3.483 -18.405 1.00 96.44 89 PRO A O 1
ATOM 604 N N . CYS A 1 90 ? 12.105 3.296 -16.839 1.00 97.94 90 CYS A N 1
ATOM 605 C CA . CYS A 1 90 ? 13.102 2.628 -17.672 1.00 97.94 90 CYS A CA 1
ATOM 606 C C . CYS A 1 90 ? 13.402 3.405 -18.962 1.00 97.94 90 CYS A C 1
ATOM 608 O O . CYS A 1 90 ? 13.448 2.826 -20.048 1.00 97.94 90 CYS A O 1
ATOM 610 N N . SER A 1 91 ? 13.519 4.733 -18.843 1.00 97.19 91 SER A N 1
ATOM 611 C CA . SER A 1 91 ? 13.722 5.669 -19.957 1.00 97.19 91 SER A CA 1
ATOM 612 C C . SER A 1 91 ? 12.681 5.534 -21.080 1.00 97.19 91 SER A C 1
ATOM 614 O O . SER A 1 91 ? 12.966 5.880 -22.221 1.00 97.19 91 SER A O 1
ATOM 616 N N . GLY A 1 92 ? 11.484 5.015 -20.777 1.00 97.25 92 GLY A N 1
ATOM 617 C CA . GLY A 1 92 ?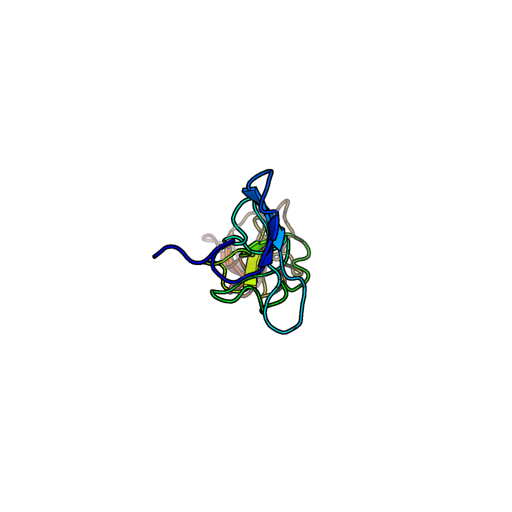 10.428 4.750 -21.761 1.00 97.25 92 GLY A CA 1
ATOM 618 C C . GLY A 1 92 ? 10.672 3.514 -22.638 1.00 97.25 92 GLY A C 1
ATOM 619 O O . GLY A 1 92 ? 9.937 3.271 -23.597 1.00 97.25 92 GLY A O 1
ATOM 620 N N . HIS A 1 93 ? 11.694 2.720 -22.323 1.00 97.38 93 HIS A N 1
ATOM 621 C CA . HIS A 1 93 ? 12.182 1.613 -23.145 1.00 97.38 93 HIS A CA 1
ATOM 622 C C . HIS A 1 93 ? 12.226 0.283 -22.386 1.00 97.38 93 HIS A C 1
ATOM 624 O O 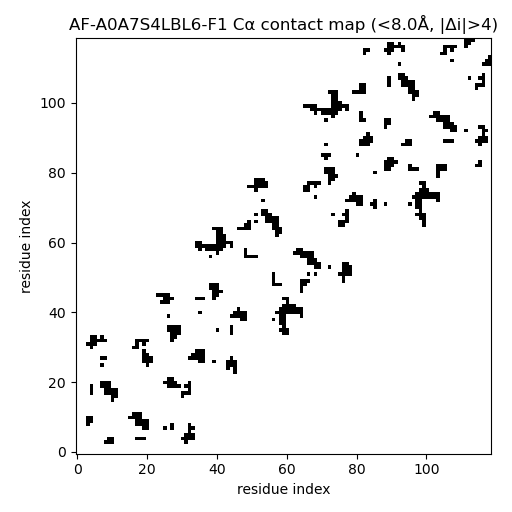. 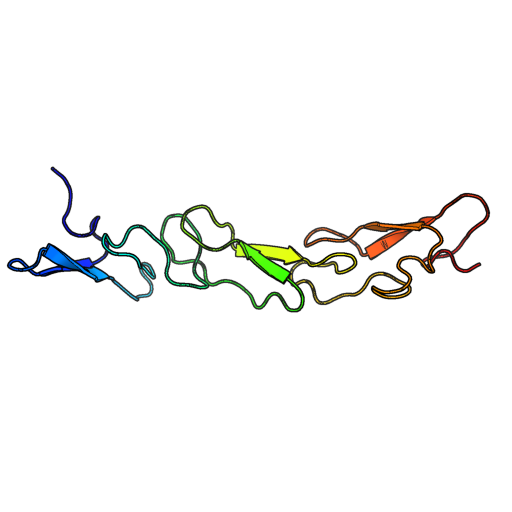HIS A 1 93 ? 12.992 -0.620 -22.728 1.00 97.38 93 HIS A O 1
ATOM 630 N N . GLY A 1 94 ? 11.390 0.131 -21.361 1.00 96.94 94 GLY A N 1
ATOM 631 C CA . GLY A 1 94 ? 11.296 -1.104 -20.598 1.00 96.94 94 GLY A CA 1
ATOM 632 C C . GLY A 1 94 ? 10.160 -1.103 -19.587 1.00 96.94 94 GLY A C 1
ATOM 633 O O . GLY A 1 94 ? 9.382 -0.156 -19.493 1.00 96.94 94 GLY A O 1
ATOM 634 N N . THR A 1 95 ? 10.085 -2.183 -18.819 1.00 97.69 95 THR A N 1
ATOM 635 C CA . THR A 1 95 ? 9.172 -2.320 -17.680 1.00 97.69 95 THR A CA 1
ATOM 636 C C . THR A 1 95 ? 9.984 -2.372 -16.397 1.00 97.69 95 THR A C 1
ATOM 638 O O . THR A 1 95 ? 10.983 -3.087 -16.332 1.00 97.69 95 THR A O 1
ATOM 641 N N . CYS A 1 96 ? 9.564 -1.602 -15.397 1.00 98.06 96 CYS A N 1
ATOM 642 C CA . CYS A 1 96 ? 10.182 -1.591 -14.079 1.00 98.06 96 CYS A CA 1
ATOM 643 C C . CYS A 1 96 ? 9.530 -2.642 -13.177 1.00 98.06 96 CYS A C 1
ATOM 645 O O . CYS A 1 96 ? 8.311 -2.784 -13.198 1.00 98.06 96 CYS A O 1
ATOM 647 N N . ASP A 1 97 ? 10.340 -3.334 -12.383 1.00 98.25 97 ASP A N 1
ATOM 648 C CA . ASP A 1 97 ? 9.893 -4.143 -11.251 1.00 98.25 97 ASP A CA 1
ATOM 649 C C . ASP A 1 97 ? 9.546 -3.228 -10.062 1.00 98.25 97 ASP A C 1
ATOM 651 O O . ASP A 1 97 ? 10.409 -2.896 -9.243 1.00 98.25 97 ASP A O 1
ATOM 655 N N . ASP A 1 98 ? 8.309 -2.728 -10.041 1.00 98.06 98 ASP A N 1
ATOM 656 C CA . ASP A 1 98 ? 7.780 -1.807 -9.036 1.00 98.06 98 ASP A CA 1
ATOM 657 C C . ASP A 1 98 ? 6.946 -2.507 -7.942 1.00 98.06 98 ASP A C 1
ATOM 659 O O . ASP A 1 98 ? 6.806 -3.728 -7.928 1.00 98.06 98 ASP A O 1
ATOM 663 N N . GLY A 1 99 ? 6.447 -1.752 -6.957 1.00 98.12 99 GLY A N 1
ATOM 664 C CA . GLY A 1 99 ? 5.723 -2.302 -5.802 1.00 98.12 99 GLY A CA 1
ATOM 665 C C . GLY A 1 99 ? 6.582 -2.496 -4.547 1.00 98.12 99 GLY A C 1
ATOM 666 O O . GLY A 1 99 ? 7.797 -2.287 -4.555 1.00 98.12 99 GLY A O 1
ATOM 667 N N . SER A 1 100 ? 5.950 -2.898 -3.438 1.00 97.69 100 SER A N 1
ATOM 668 C CA . SER A 1 100 ? 6.620 -3.055 -2.134 1.00 97.69 100 SER A CA 1
ATOM 669 C C . SER A 1 100 ? 7.761 -4.060 -2.145 1.00 97.69 100 SER A C 1
ATOM 671 O O . SER A 1 100 ? 8.763 -3.863 -1.458 1.00 97.69 100 SER A O 1
ATOM 673 N N . ASP A 1 101 ? 7.601 -5.117 -2.936 1.00 97.56 101 ASP A N 1
ATOM 674 C CA . ASP A 1 101 ? 8.590 -6.179 -3.113 1.00 97.56 101 ASP A CA 1
ATOM 675 C C . ASP A 1 101 ? 9.453 -5.972 -4.367 1.00 97.56 101 ASP A C 1
ATOM 677 O O . ASP A 1 101 ? 10.388 -6.736 -4.607 1.00 97.56 101 ASP A O 1
ATOM 681 N N . GLY A 1 102 ? 9.150 -4.936 -5.157 1.00 97.31 102 GLY A N 1
ATOM 682 C CA . GLY A 1 102 ? 9.854 -4.617 -6.389 1.00 97.31 102 GLY A CA 1
ATOM 683 C C . GLY A 1 102 ? 11.286 -4.168 -6.122 1.00 97.31 102 GLY A C 1
ATOM 684 O O . GLY A 1 102 ? 11.570 -3.427 -5.172 1.00 97.31 102 GLY A O 1
ATOM 685 N N . SER A 1 103 ? 12.209 -4.599 -6.978 1.00 97.56 103 SER A N 1
ATOM 686 C CA . SER A 1 103 ? 13.626 -4.254 -6.866 1.00 97.56 103 SER A CA 1
ATOM 687 C C . SER A 1 103 ? 14.006 -2.981 -7.632 1.00 97.56 103 SER A C 1
ATOM 689 O O . SER A 1 103 ? 15.171 -2.576 -7.603 1.00 97.56 103 SER A O 1
ATOM 691 N N . GLY A 1 104 ? 13.077 -2.406 -8.400 1.00 97.31 104 GLY A N 1
ATOM 692 C CA . GLY A 1 104 ? 13.329 -1.291 -9.311 1.00 97.31 104 GLY A CA 1
ATOM 693 C C . GLY A 1 104 ? 14.123 -1.665 -10.563 1.00 97.31 104 GLY A C 1
ATOM 694 O O . GLY A 1 104 ? 14.593 -0.777 -11.278 1.00 97.31 104 GLY A O 1
ATOM 695 N N . ALA A 1 105 ? 14.331 -2.960 -10.821 1.00 98.06 105 ALA A N 1
ATOM 696 C CA . ALA A 1 105 ? 15.074 -3.417 -11.987 1.00 98.06 105 ALA A CA 1
ATOM 697 C C . ALA A 1 105 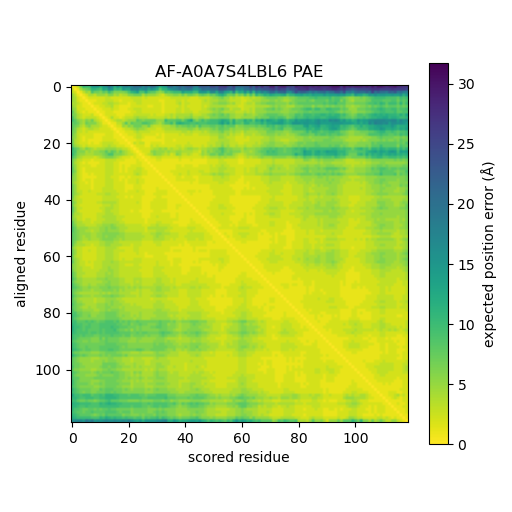? 14.261 -3.200 -13.267 1.00 98.06 105 ALA A C 1
ATOM 699 O O . ALA A 1 105 ? 13.062 -3.464 -13.316 1.00 98.06 105 ALA A O 1
ATOM 700 N N . CYS A 1 106 ? 14.933 -2.749 -14.323 1.00 98.38 106 CYS A N 1
ATOM 701 C CA . CYS A 1 106 ? 14.318 -2.558 -15.625 1.00 98.38 106 CYS A CA 1
ATOM 702 C C . CYS A 1 106 ? 14.528 -3.771 -16.530 1.00 98.38 106 CYS A C 1
ATOM 704 O O . CYS A 1 106 ? 15.657 -4.203 -16.766 1.00 98.38 106 CYS A O 1
ATOM 706 N N . THR A 1 107 ? 13.436 -4.267 -17.103 1.00 98.12 107 THR A N 1
ATOM 707 C CA . THR A 1 107 ? 13.466 -5.215 -18.219 1.00 98.12 107 THR A CA 1
ATOM 708 C C . THR A 1 107 ? 13.364 -4.434 -19.524 1.00 98.12 107 THR A C 1
ATOM 710 O O . THR A 1 107 ? 12.307 -3.885 -19.835 1.00 98.12 107 THR A O 1
ATOM 713 N N . CYS A 1 108 ? 14.466 -4.357 -20.274 1.00 98.38 108 CYS A N 1
ATOM 714 C CA . CYS A 1 108 ? 14.552 -3.530 -21.478 1.00 98.38 108 CYS A CA 1
ATOM 715 C C . CYS A 1 108 ? 13.887 -4.162 -22.703 1.00 98.38 108 CYS A C 1
ATOM 717 O O . CYS A 1 108 ? 13.966 -5.372 -22.933 1.00 98.38 108 CYS A O 1
ATOM 719 N N . ALA A 1 109 ? 13.279 -3.312 -23.528 1.00 97.81 109 ALA A N 1
ATOM 720 C CA . ALA A 1 109 ? 12.822 -3.666 -24.861 1.00 97.81 109 ALA A CA 1
ATOM 721 C C . ALA A 1 109 ? 14.010 -3.978 -25.793 1.00 97.81 109 ALA A C 1
ATOM 723 O O . ALA A 1 109 ? 15.158 -3.610 -25.542 1.00 97.81 109 ALA A O 1
ATOM 724 N N . SER A 1 110 ? 13.732 -4.663 -26.905 1.00 97.50 110 SER A N 1
ATOM 725 C CA . SER A 1 110 ? 14.766 -5.053 -27.871 1.00 97.50 110 SER A CA 1
ATOM 726 C C . SER A 1 110 ? 15.514 -3.839 -28.429 1.00 97.50 110 SER A C 1
ATOM 728 O O . SER A 1 110 ? 14.892 -2.908 -28.932 1.00 97.50 110 SER A O 1
ATOM 730 N N . GLY A 1 111 ? 16.847 -3.889 -28.386 1.00 96.38 111 GLY A N 1
ATOM 731 C CA . GLY A 1 111 ? 17.718 -2.818 -28.878 1.00 96.38 111 GLY A CA 1
ATOM 732 C C . GLY A 1 111 ? 18.111 -1.775 -27.831 1.00 96.38 111 GLY A C 1
ATOM 733 O O . GLY A 1 111 ? 18.934 -0.930 -28.157 1.00 96.38 111 GLY A O 1
ATOM 734 N N . PHE A 1 112 ? 17.588 -1.869 -26.604 1.00 97.75 112 PHE A N 1
ATOM 735 C CA . PHE A 1 112 ? 17.947 -0.992 -25.489 1.00 97.75 112 PHE A CA 1
ATOM 736 C C . PHE A 1 112 ? 18.739 -1.740 -24.422 1.00 97.75 112 PHE A C 1
ATOM 738 O O . PHE A 1 112 ? 18.460 -2.906 -24.119 1.00 97.75 112 PHE A O 1
ATOM 745 N N . LEU A 1 113 ? 19.732 -1.067 -23.849 1.00 95.31 113 LEU A N 1
ATOM 746 C CA . LEU A 1 113 ? 20.664 -1.647 -22.889 1.00 95.31 113 LEU A CA 1
ATOM 747 C C . LEU A 1 113 ? 20.848 -0.757 -21.652 1.00 95.31 113 LEU A C 1
ATOM 749 O O . LEU A 1 113 ? 20.506 0.427 -21.614 1.00 95.31 113 LEU A O 1
ATOM 753 N N . GLY A 1 114 ? 21.444 -1.357 -20.622 1.00 95.44 114 GLY A N 1
ATOM 754 C CA . GLY A 1 114 ? 21.781 -0.689 -19.370 1.00 95.44 114 GLY A CA 1
ATOM 755 C C . GLY A 1 114 ? 20.662 -0.726 -18.322 1.00 95.44 114 GLY A C 1
ATOM 756 O O . GLY A 1 114 ? 19.535 -1.117 -18.612 1.00 95.44 114 GLY A O 1
ATOM 757 N N . PRO A 1 115 ? 20.963 -0.305 -17.081 1.00 94.38 115 PRO A N 1
ATOM 758 C CA . PRO A 1 115 ? 20.056 -0.442 -15.936 1.00 94.38 115 PRO A CA 1
ATOM 759 C C . PRO A 1 115 ? 18.785 0.414 -16.035 1.00 94.38 115 PRO A C 1
ATOM 761 O O . PRO A 1 115 ? 17.834 0.170 -15.303 1.00 94.38 115 PRO A O 1
ATOM 764 N N . ALA A 1 116 ? 18.774 1.411 -16.924 1.00 96.56 116 ALA A N 1
ATOM 765 C CA . ALA A 1 116 ? 17.628 2.272 -17.198 1.00 96.56 116 ALA A CA 1
ATOM 766 C C . ALA A 1 116 ? 17.121 2.155 -18.646 1.00 96.56 116 ALA A C 1
ATOM 768 O O . ALA A 1 116 ? 16.260 2.930 -19.023 1.00 96.56 116 ALA A O 1
ATOM 769 N N . CYS A 1 117 ? 17.652 1.234 -19.461 1.00 97.88 117 CYS A N 1
ATOM 770 C CA . CYS A 1 117 ? 17.259 1.047 -20.868 1.00 97.88 117 CYS A CA 1
ATOM 771 C C . CYS A 1 117 ? 17.418 2.285 -21.777 1.00 97.88 117 CYS A C 1
ATOM 773 O O . CYS A 1 117 ? 16.694 2.437 -22.753 1.00 97.88 117 CYS A O 1
ATOM 775 N N . GLY A 1 118 ? 18.359 3.183 -21.471 1.00 95.00 118 GLY A N 1
ATOM 776 C CA . GLY A 1 118 ? 18.599 4.406 -22.251 1.00 95.00 118 GLY A CA 1
ATOM 777 C C . GLY A 1 118 ? 19.754 4.329 -23.257 1.00 95.00 118 GLY A C 1
ATOM 778 O O . GLY A 1 118 ? 20.062 5.345 -23.879 1.00 95.00 118 GLY A O 1
ATOM 779 N N . GLY A 1 119 ? 20.439 3.185 -23.359 1.00 89.69 119 GLY A N 1
ATOM 780 C CA . GLY A 1 119 ? 21.640 2.999 -24.186 1.00 89.69 119 GLY A CA 1
ATOM 781 C C . GLY A 1 119 ? 21.473 2.009 -25.321 1.00 89.69 119 GLY A C 1
ATOM 782 O O . GLY A 1 119 ? 20.476 1.254 -25.303 1.00 89.69 119 GLY A O 1
#